Protein AF-A0A969GIA8-F1 (afdb_monomer_lite)

Radius of gyration: 19.35 Å; chains: 1; bounding box: 39×11×50 Å

Secondary structure (DSSP, 8-state):
-----TT-------------SS-PPPPP---HHHH--SSSTTPPP-

pLDDT: mean 92.81, std 5.62, range [67.31, 97.44]

Sequence (46 aa):
MLGIPEHVTQAALLPVAYFKGDDFSPAVRIPAKELTYWETWGERQE

Foldseek 3Di:
DPPDDPVDDDPDDDDDDDDDDDDDDDDDDDPPQVCDADPDPPHGDD

Structure (mmCIF, N/CA/C/O backbone):
data_AF-A0A969GIA8-F1
#
_entry.id   AF-A0A969GIA8-F1
#
loop_
_atom_site.group_PDB
_atom_site.id
_atom_site.type_symbol
_atom_site.label_atom_id
_atom_site.label_alt_id
_atom_site.label_comp_id
_atom_site.label_asym_id
_atom_site.label_entity_id
_atom_site.label_seq_id
_atom_site.pdbx_PDB_ins_code
_atom_site.Cartn_x
_atom_site.Cartn_y
_atom_site.Cartn_z
_atom_site.occupancy
_atom_site.B_iso_or_equiv
_atom_site.auth_seq_id
_atom_site.auth_comp_id
_atom_site.auth_asym_id
_atom_site.auth_atom_id
_atom_site.pdbx_PDB_model_num
ATOM 1 N N . MET A 1 1 ? -2.892 5.716 -28.231 1.00 79.69 1 MET A N 1
ATOM 2 C CA . MET A 1 1 ? -3.580 5.698 -26.916 1.00 79.69 1 MET A CA 1
ATOM 3 C C . MET A 1 1 ? -4.272 4.345 -26.764 1.00 79.69 1 MET A C 1
ATOM 5 O O . MET A 1 1 ? -4.635 3.794 -27.791 1.00 79.69 1 MET A O 1
ATOM 9 N N . LEU A 1 2 ? -4.434 3.797 -25.552 1.00 90.50 2 LEU A N 1
ATOM 10 C CA . LEU A 1 2 ? -4.808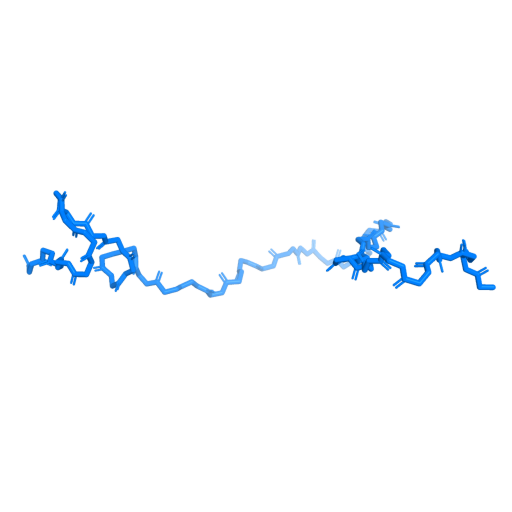 2.384 -25.311 1.00 90.50 2 LEU A CA 1
ATOM 11 C C . LEU A 1 2 ? -6.218 1.950 -25.784 1.00 90.50 2 LEU A C 1
ATOM 13 O O . LEU A 1 2 ? -6.570 0.790 -25.612 1.00 90.50 2 LEU A O 1
ATOM 17 N N . GLY A 1 3 ? -7.023 2.844 -26.368 1.00 94.81 3 GLY A N 1
ATOM 18 C CA . GLY A 1 3 ? -8.354 2.498 -26.888 1.00 94.81 3 GLY A CA 1
ATOM 19 C C . GLY A 1 3 ? -9.371 2.119 -25.807 1.00 94.81 3 GLY A C 1
ATOM 20 O O . GLY A 1 3 ? -10.248 1.301 -26.062 1.00 94.81 3 GLY A O 1
ATOM 21 N N . ILE A 1 4 ? -9.234 2.676 -24.599 1.00 95.62 4 ILE A N 1
ATOM 22 C CA . ILE A 1 4 ? -10.113 2.366 -23.466 1.00 95.62 4 ILE A CA 1
ATOM 23 C C . ILE A 1 4 ? -11.544 2.859 -23.776 1.00 95.62 4 ILE A C 1
ATOM 25 O O . ILE A 1 4 ? -11.701 4.038 -24.102 1.00 95.62 4 ILE A O 1
ATOM 29 N N . PRO A 1 5 ? -12.573 1.990 -23.702 1.00 97.06 5 PRO A N 1
ATOM 30 C CA . PRO A 1 5 ? -13.969 2.374 -23.927 1.00 97.06 5 PRO A CA 1
ATOM 31 C C . PRO A 1 5 ? -14.482 3.392 -22.898 1.00 97.06 5 PRO A C 1
ATOM 33 O O . PRO A 1 5 ? -14.029 3.401 -21.760 1.00 97.06 5 PRO A O 1
ATOM 36 N N . GLU A 1 6 ? -15.492 4.189 -23.263 1.00 96.88 6 GLU A N 1
ATOM 37 C CA . GLU A 1 6 ? -16.031 5.284 -22.428 1.00 96.88 6 GLU A CA 1
ATOM 38 C C . GLU A 1 6 ? -16.522 4.838 -21.039 1.00 96.88 6 GLU A C 1
ATOM 40 O O . GLU A 1 6 ? -16.401 5.572 -20.064 1.00 96.88 6 GLU A O 1
ATOM 45 N N . HIS A 1 7 ? -17.034 3.611 -20.929 1.00 97.38 7 HIS A N 1
ATOM 46 C CA . HIS A 1 7 ? -17.544 3.052 -19.675 1.00 97.38 7 HIS A CA 1
ATOM 47 C C . HIS A 1 7 ? -16.458 2.399 -18.798 1.00 97.38 7 HIS A C 1
ATOM 49 O O . HIS A 1 7 ? -16.784 1.772 -17.790 1.00 97.38 7 HIS A O 1
ATOM 55 N N . VAL A 1 8 ? -15.179 2.493 -19.182 1.00 97.44 8 VAL A N 1
ATOM 56 C CA . VAL A 1 8 ? -14.050 1.895 -18.460 1.00 97.44 8 VAL A CA 1
ATOM 57 C C . VAL A 1 8 ? -13.092 2.982 -17.980 1.00 97.44 8 VAL A C 1
ATOM 59 O O . VAL A 1 8 ? -12.578 3.773 -18.766 1.00 97.44 8 VAL A O 1
ATOM 62 N N . THR A 1 9 ? -12.773 2.959 -16.684 1.00 96.12 9 THR A N 1
ATOM 63 C CA . THR A 1 9 ? -11.809 3.879 -16.066 1.00 96.12 9 THR A CA 1
ATOM 64 C C . THR A 1 9 ? -10.489 3.172 -15.778 1.00 96.12 9 THR A C 1
ATOM 66 O O . THR A 1 9 ? -10.449 2.147 -15.097 1.00 96.12 9 THR A O 1
ATOM 69 N N . GLN A 1 10 ? -9.382 3.747 -16.247 1.00 95.25 10 GLN A N 1
ATOM 70 C CA . GLN A 1 10 ? -8.040 3.294 -15.888 1.00 95.25 10 GLN A CA 1
ATOM 71 C C . GLN A 1 10 ? -7.748 3.620 -14.414 1.00 95.25 10 GLN A C 1
ATOM 73 O O . GLN A 1 10 ? -7.585 4.784 -14.058 1.00 95.25 10 GLN A O 1
ATOM 78 N N . ALA A 1 11 ? -7.666 2.595 -13.563 1.00 96.06 11 ALA A N 1
ATOM 79 C CA . ALA A 1 11 ? -7.501 2.775 -12.117 1.00 96.06 11 ALA A CA 1
ATOM 80 C C . ALA A 1 11 ? -6.055 3.086 -11.691 1.00 96.06 11 ALA A C 1
ATOM 82 O O . ALA A 1 11 ? -5.835 3.854 -10.759 1.00 96.06 11 ALA A O 1
ATOM 83 N N . ALA A 1 12 ? -5.066 2.488 -12.358 1.00 96.56 12 ALA A N 1
ATOM 84 C CA . ALA A 1 12 ? -3.654 2.678 -12.044 1.00 96.56 12 ALA A CA 1
ATOM 85 C C . ALA A 1 12 ? -2.761 2.358 -13.249 1.00 96.56 12 ALA A C 1
ATOM 87 O O . ALA A 1 12 ? -3.152 1.622 -14.156 1.00 96.56 12 ALA A O 1
ATOM 88 N N . LEU A 1 13 ? -1.534 2.881 -13.215 1.00 95.44 13 LEU A N 1
ATOM 89 C CA . LEU A 1 13 ? -0.418 2.441 -14.048 1.00 95.44 13 LEU A CA 1
ATOM 90 C C . LEU A 1 13 ? 0.725 2.049 -13.123 1.00 95.44 13 LEU A C 1
ATOM 9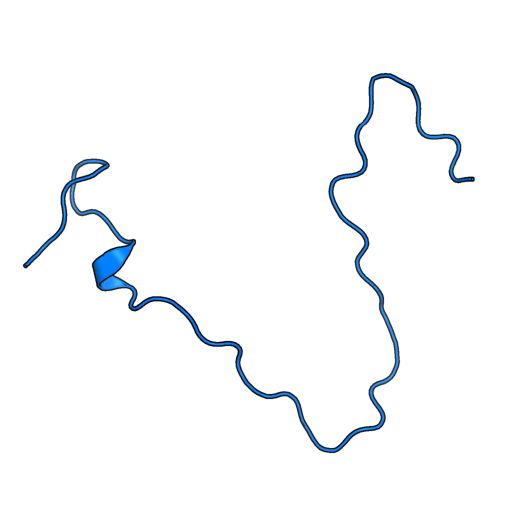2 O O . LEU A 1 13 ? 1.144 2.845 -12.285 1.00 95.44 13 LEU A O 1
ATOM 96 N N . LEU A 1 14 ? 1.216 0.826 -13.276 1.00 95.62 14 LEU A N 1
ATOM 97 C CA . LEU A 1 14 ? 2.297 0.291 -12.460 1.00 95.62 14 LEU A CA 1
ATOM 98 C C . LEU A 1 14 ? 3.557 0.200 -13.326 1.00 95.62 14 LEU A C 1
ATOM 100 O O . LEU A 1 14 ? 3.648 -0.701 -14.163 1.00 95.62 14 LEU A O 1
ATOM 104 N N . PRO A 1 15 ? 4.509 1.139 -13.195 1.00 94.25 15 PRO A N 1
ATOM 105 C CA . PRO A 1 15 ? 5.759 1.055 -13.930 1.00 94.25 15 PRO A CA 1
ATOM 106 C C . PRO A 1 15 ? 6.611 -0.093 -13.385 1.00 94.25 15 PRO A C 1
ATOM 108 O O . PRO A 1 15 ? 6.743 -0.267 -12.174 1.00 94.25 15 PRO A O 1
ATOM 111 N N . VAL A 1 16 ? 7.229 -0.849 -14.291 1.00 96.00 16 VAL A N 1
ATOM 112 C CA . VAL A 1 16 ? 8.190 -1.905 -13.957 1.00 96.00 16 VAL A CA 1
ATOM 113 C C . VAL A 1 16 ? 9.506 -1.581 -14.650 1.00 96.00 16 VAL A C 1
ATOM 115 O O . VAL A 1 16 ? 9.542 -1.381 -15.863 1.00 96.00 16 VAL A O 1
ATOM 118 N N . ALA A 1 17 ? 10.586 -1.501 -13.875 1.00 96.00 17 ALA A N 1
ATOM 119 C CA . ALA A 1 17 ? 11.919 -1.177 -14.367 1.00 96.00 17 ALA A CA 1
ATOM 120 C C . ALA A 1 17 ? 13.002 -1.796 -13.474 1.00 96.00 17 ALA A C 1
ATOM 122 O O . ALA A 1 17 ? 12.748 -2.151 -12.324 1.00 96.00 17 ALA A O 1
ATOM 123 N N . TYR A 1 18 ? 14.224 -1.886 -14.001 1.00 96.00 18 TYR A N 1
ATOM 124 C CA . TYR A 1 18 ? 15.398 -2.276 -13.224 1.00 96.00 18 TYR A CA 1
ATOM 125 C C . TYR A 1 18 ? 15.896 -1.095 -12.379 1.00 96.00 18 TYR A C 1
ATOM 127 O O . TYR A 1 18 ? 16.252 -0.046 -12.926 1.00 96.00 18 TYR A O 1
ATOM 135 N N . PHE A 1 19 ? 15.920 -1.263 -11.057 1.00 95.75 19 PHE A N 1
ATOM 136 C CA . PHE A 1 19 ? 16.381 -0.239 -10.122 1.00 95.75 19 PHE A CA 1
ATOM 137 C C . PHE A 1 19 ? 17.911 -0.102 -10.167 1.00 95.75 19 PHE A C 1
ATOM 139 O O . PHE A 1 19 ? 18.626 -1.099 -10.163 1.00 95.75 19 PHE A O 1
ATOM 146 N N . LYS A 1 20 ? 18.410 1.139 -10.248 1.00 96.81 20 LYS A N 1
ATOM 147 C CA . LYS A 1 20 ? 19.850 1.459 -10.362 1.00 96.81 20 LYS A CA 1
ATOM 148 C C . LYS A 1 20 ? 20.400 2.290 -9.191 1.00 96.81 20 LYS A C 1
ATOM 150 O O . LYS A 1 20 ? 21.520 2.778 -9.293 1.00 96.81 20 LYS A O 1
ATOM 155 N N . GLY A 1 21 ? 19.598 2.527 -8.153 1.00 94.69 21 GLY A N 1
ATOM 156 C CA . GLY A 1 21 ? 20.039 3.212 -6.934 1.00 94.69 21 GLY A CA 1
ATOM 157 C C . GLY A 1 21 ? 20.594 2.233 -5.899 1.00 94.69 21 GLY A C 1
ATOM 158 O O . GLY A 1 21 ? 20.795 1.060 -6.209 1.00 94.69 21 GLY A O 1
ATOM 159 N N . ASP A 1 22 ? 20.791 2.723 -4.675 1.00 95.25 22 ASP A N 1
ATOM 160 C CA . ASP A 1 22 ? 21.352 1.930 -3.577 1.00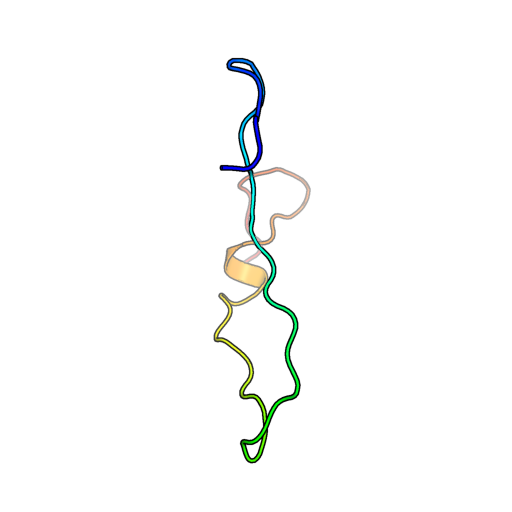 95.25 22 ASP A CA 1
ATOM 161 C C . ASP A 1 22 ? 20.306 0.998 -2.939 1.00 95.25 22 ASP A C 1
ATOM 163 O O . ASP A 1 22 ? 20.471 -0.218 -2.967 1.00 95.25 22 ASP A O 1
ATOM 167 N N . ASP A 1 23 ? 19.211 1.552 -2.401 1.00 94.50 23 ASP A N 1
ATOM 168 C CA . ASP A 1 23 ? 18.110 0.785 -1.795 1.00 94.50 23 ASP A CA 1
ATOM 169 C C . ASP A 1 23 ? 16.795 1.595 -1.761 1.00 94.50 23 ASP A C 1
ATOM 171 O O . ASP A 1 23 ? 16.773 2.805 -2.013 1.00 94.50 23 ASP A O 1
ATOM 175 N N . PHE A 1 24 ? 15.683 0.935 -1.437 1.00 93.31 24 PHE A N 1
ATOM 176 C CA . PHE A 1 24 ? 14.386 1.557 -1.195 1.00 93.31 24 PHE A CA 1
ATOM 177 C C . PHE A 1 24 ? 14.215 1.930 0.279 1.00 93.31 24 PHE A C 1
ATOM 179 O O . PHE A 1 24 ? 14.511 1.155 1.182 1.00 93.31 24 PHE A O 1
ATOM 186 N N . SER A 1 25 ? 13.640 3.104 0.541 1.00 93.06 25 SER A N 1
ATOM 187 C CA . SER A 1 25 ? 13.222 3.482 1.894 1.00 93.06 25 SER A CA 1
ATOM 188 C C . SER A 1 25 ? 11.738 3.169 2.122 1.00 93.06 25 SER A C 1
ATOM 190 O O . SER A 1 25 ? 10.917 3.451 1.242 1.00 93.06 25 SER A O 1
ATOM 192 N N . PRO A 1 26 ? 11.352 2.638 3.297 1.00 94.69 26 PRO A N 1
ATOM 193 C CA . PRO A 1 26 ? 9.951 2.466 3.652 1.00 94.69 26 PRO A CA 1
ATOM 194 C C . PRO A 1 26 ? 9.220 3.808 3.637 1.00 94.69 26 PRO A C 1
ATOM 196 O O . PRO A 1 26 ? 9.684 4.799 4.199 1.00 94.69 26 PRO A O 1
ATOM 199 N N . ALA A 1 27 ? 8.044 3.843 3.021 1.00 95.19 27 ALA A N 1
ATOM 200 C CA . ALA A 1 27 ? 7.202 5.027 3.075 1.00 95.19 27 ALA A CA 1
ATOM 201 C C . ALA A 1 27 ? 6.520 5.136 4.449 1.00 95.19 27 ALA A C 1
ATOM 203 O O . ALA A 1 27 ? 6.094 4.133 5.025 1.00 95.19 27 ALA A O 1
ATOM 204 N N . VAL A 1 28 ? 6.372 6.366 4.946 1.00 96.00 28 VAL A N 1
ATOM 205 C CA . VAL A 1 28 ? 5.692 6.647 6.218 1.00 96.00 28 VAL A CA 1
ATOM 206 C C . VAL A 1 28 ? 4.252 6.121 6.165 1.00 96.00 28 VAL A C 1
ATOM 208 O O . VAL A 1 28 ? 3.573 6.199 5.135 1.00 96.00 28 VAL A O 1
ATOM 211 N N . ARG A 1 29 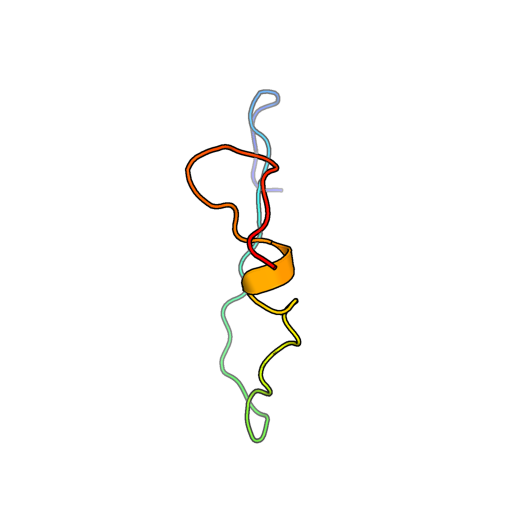? 3.794 5.536 7.271 1.00 95.69 29 ARG A N 1
ATOM 212 C CA . ARG A 1 29 ? 2.424 5.052 7.462 1.00 95.69 29 ARG A CA 1
ATOM 213 C C . ARG A 1 29 ? 1.848 5.683 8.719 1.00 95.69 29 ARG A C 1
ATOM 215 O O . ARG A 1 29 ? 2.578 5.934 9.673 1.00 95.69 29 ARG A O 1
ATOM 222 N N . ILE A 1 30 ? 0.541 5.909 8.703 1.00 94.56 30 ILE A N 1
ATOM 223 C CA . ILE A 1 30 ? -0.213 6.268 9.904 1.00 94.56 30 ILE A CA 1
ATOM 224 C C . ILE A 1 30 ? -0.128 5.077 10.884 1.00 94.56 30 ILE A C 1
ATOM 226 O O . ILE A 1 30 ? -0.211 3.931 10.422 1.00 94.56 30 ILE A O 1
ATOM 230 N N . PRO A 1 31 ? 0.058 5.295 12.201 1.00 93.44 31 PRO A N 1
ATOM 231 C CA . PRO A 1 31 ? 0.017 4.220 13.188 1.00 93.44 31 PRO A CA 1
ATOM 232 C C . PRO A 1 31 ? -1.272 3.405 13.078 1.00 93.44 31 PRO A C 1
ATOM 234 O O . PRO A 1 31 ? -2.356 3.971 12.970 1.00 93.44 31 PRO A O 1
ATOM 237 N N . ALA A 1 32 ? -1.164 2.074 13.143 1.00 92.06 32 ALA A N 1
ATOM 238 C CA . ALA A 1 32 ? -2.304 1.179 12.925 1.00 92.06 32 ALA A CA 1
ATOM 239 C C . ALA A 1 32 ? -3.516 1.556 13.794 1.00 92.06 32 ALA A C 1
ATOM 241 O O . ALA A 1 32 ? -4.610 1.722 13.266 1.00 92.06 32 ALA A O 1
ATOM 242 N N . LYS A 1 33 ? -3.282 1.830 15.085 1.00 89.94 33 LYS A N 1
ATOM 243 C CA . LYS A 1 33 ? -4.305 2.235 16.063 1.00 89.94 33 LYS A CA 1
ATOM 244 C C . LYS A 1 33 ? -5.147 3.457 15.665 1.00 89.94 33 LYS A C 1
ATOM 246 O O . LYS A 1 33 ? -6.248 3.624 16.169 1.00 89.94 33 LYS A O 1
ATOM 251 N N . GLU A 1 34 ? -4.650 4.324 14.783 1.00 90.62 34 GLU A N 1
ATOM 252 C CA . GLU A 1 34 ? -5.383 5.522 14.353 1.00 90.62 34 GLU A CA 1
ATOM 253 C C . GLU A 1 34 ? -6.391 5.226 13.227 1.00 90.62 34 GLU A C 1
ATOM 255 O O . GLU A 1 34 ? -7.371 5.968 13.073 1.00 90.62 34 GLU A O 1
ATOM 260 N N . LEU A 1 35 ? -6.165 4.148 12.461 1.00 91.75 35 LEU A N 1
ATOM 261 C CA . LEU A 1 35 ? -6.951 3.777 11.276 1.00 91.75 35 LEU A CA 1
ATOM 262 C C . LEU A 1 35 ? -7.654 2.411 11.392 1.00 91.75 35 LEU A C 1
ATOM 264 O O . LEU A 1 35 ? -8.512 2.095 10.572 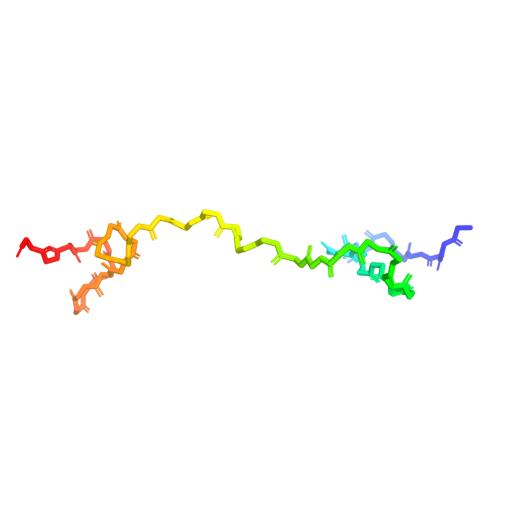1.00 91.75 35 LEU A O 1
ATOM 268 N N . THR A 1 36 ? -7.318 1.597 12.391 1.00 93.25 36 THR A N 1
ATOM 269 C CA . THR A 1 36 ? -8.035 0.356 12.708 1.00 93.25 36 THR A CA 1
ATOM 270 C C . THR A 1 36 ? -9.170 0.623 13.686 1.00 93.25 36 THR A C 1
ATOM 272 O O . THR A 1 36 ? -8.974 1.329 14.675 1.00 93.25 36 THR A O 1
ATOM 275 N N . TYR A 1 37 ? -10.322 0.004 13.445 1.00 93.12 37 TYR A N 1
ATOM 276 C CA . TYR A 1 37 ? -11.483 0.061 14.332 1.00 93.12 37 TYR A CA 1
ATOM 277 C C . TYR A 1 37 ? -11.747 -1.302 14.971 1.00 93.12 37 TYR A C 1
ATOM 279 O O . TYR A 1 37 ? -11.423 -2.331 14.373 1.00 93.12 37 TYR A O 1
ATOM 287 N N . TRP A 1 38 ? -12.333 -1.310 16.168 1.00 91.75 38 TRP A N 1
ATOM 288 C CA . TRP A 1 38 ? -12.625 -2.536 16.914 1.00 91.75 38 TRP A CA 1
ATOM 289 C C . TRP A 1 38 ? -14.127 -2.760 17.060 1.00 91.75 38 TRP A C 1
ATOM 291 O O . TRP A 1 38 ? -14.841 -1.850 17.470 1.00 91.75 38 TRP A O 1
ATOM 301 N N . GLU A 1 39 ? -14.591 -3.972 16.739 1.00 94.06 39 GLU A N 1
ATOM 302 C CA . GLU A 1 39 ? -16.000 -4.413 16.642 1.00 94.06 39 GLU A CA 1
ATOM 303 C C . GLU A 1 39 ? -16.880 -3.634 15.648 1.00 94.06 39 GLU A C 1
ATOM 305 O O . GLU A 1 39 ? -17.630 -4.236 14.883 1.00 94.06 39 GLU A O 1
ATOM 310 N N . THR A 1 40 ? -16.806 -2.303 15.637 1.00 93.69 40 THR A N 1
ATOM 311 C CA . THR A 1 40 ? -17.682 -1.412 14.871 1.00 93.69 40 THR A CA 1
ATOM 312 C C . THR A 1 40 ? -16.868 -0.398 14.076 1.00 93.69 40 THR A C 1
ATOM 314 O O . THR A 1 40 ? -15.883 0.157 14.556 1.00 93.69 40 THR A O 1
ATOM 317 N N . TRP A 1 41 ? -17.289 -0.126 12.840 1.00 91.75 41 TRP A N 1
ATOM 318 C CA . TRP A 1 41 ? -16.653 0.886 11.997 1.00 91.75 41 TRP A CA 1
ATOM 319 C C . TRP A 1 41 ? -16.725 2.275 12.643 1.00 91.75 41 TRP A C 1
ATOM 321 O O . TRP A 1 41 ? -17.806 2.732 13.003 1.00 91.75 41 TRP A O 1
ATOM 331 N N . GLY A 1 42 ? -15.585 2.960 12.748 1.00 88.69 42 GLY A N 1
ATOM 332 C CA . GLY A 1 42 ? -15.491 4.274 13.388 1.00 88.69 42 GLY A CA 1
ATOM 333 C C . GLY A 1 42 ? -15.098 4.240 14.870 1.00 88.69 42 GLY A C 1
ATOM 334 O O . GLY A 1 42 ? -14.587 5.246 15.358 1.00 88.69 42 GLY A O 1
ATOM 335 N N . GLU A 1 43 ? -15.244 3.100 15.554 1.00 90.69 43 GLU A N 1
ATOM 336 C CA . GLU A 1 43 ? -14.910 2.946 16.978 1.00 90.69 43 GLU A CA 1
ATOM 337 C C . GLU A 1 43 ? -13.424 2.614 17.174 1.00 90.69 43 GLU A C 1
ATOM 339 O O . GLU A 1 43 ? -12.930 1.592 16.687 1.00 90.69 43 GLU A O 1
ATOM 344 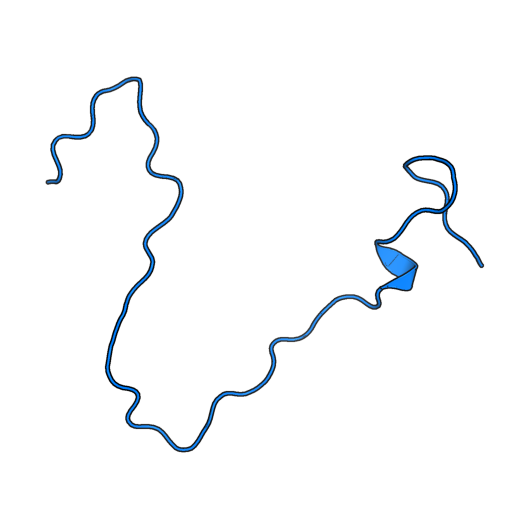N N . ARG A 1 44 ? -12.688 3.484 17.875 1.00 84.75 44 ARG A N 1
ATOM 345 C CA . ARG A 1 44 ? -11.250 3.311 18.149 1.00 84.75 44 ARG A CA 1
ATOM 346 C C . ARG A 1 44 ? -11.032 2.756 19.556 1.00 84.75 44 ARG A C 1
ATOM 348 O O . ARG A 1 44 ? -11.732 3.145 20.483 1.00 84.75 44 ARG A O 1
ATOM 355 N N . GLN A 1 45 ? -10.035 1.886 19.715 1.00 76.31 45 GLN A N 1
ATOM 356 C CA . GLN A 1 45 ? -9.526 1.515 21.040 1.00 76.31 45 GLN A CA 1
ATOM 357 C C . GLN A 1 45 ? -8.569 2.606 21.544 1.00 76.31 45 GLN A C 1
ATOM 359 O O . GLN A 1 45 ? -7.714 3.057 20.775 1.00 76.31 45 GLN A O 1
ATOM 364 N N . GLU A 1 46 ? -8.722 3.024 22.803 1.00 67.31 46 GLU A N 1
ATOM 365 C CA . GLU A 1 46 ? -7.780 3.917 23.506 1.00 67.31 46 GLU A CA 1
ATOM 366 C C . GLU A 1 46 ? -6.579 3.158 24.085 1.00 67.31 46 GLU A C 1
ATOM 368 O O . GLU A 1 46 ? -6.777 2.039 24.615 1.00 67.31 46 GLU A O 1
#